Protein AF-A0A8J8F0U9-F1 (afdb_monomer_lite)

Foldseek 3Di:
DPPVVVVQVVLFVVQQLDFDWDFFPPPQDIAGFGARTNQGPGHGPVVVPFDDQWDDKDWDDDPPDTGIDTDGDLCPVTPSDDRHDAQDWDKDKDFACPDRDSPDDTPDIDIDIDGDHD

Radius of gyration: 15.37 Å; chains: 1; bounding box: 36×46×33 Å

Secondary structure (DSSP, 8-state):
-HHHHHHHHHHHHHHTTEEEEE--TTTT--EEEEESSBTB-EEEGGGGT----EEEEEEEE-SS-EEEEEEE-S----SSSPPPPTT-EEEEEEEE-SSSSSSSPPSEEEEEEEE---

pLDDT: mean 77.97, std 16.78, range [37.38, 95.19]

Structure (mmCIF, N/CA/C/O backbone):
data_AF-A0A8J8F0U9-F1
#
_entry.id   AF-A0A8J8F0U9-F1
#
loop_
_atom_site.group_PDB
_atom_site.id
_atom_site.type_symbol
_atom_site.label_atom_id
_atom_site.label_alt_id
_atom_site.label_comp_id
_atom_site.label_asym_id
_atom_site.label_entity_id
_atom_site.label_seq_id
_atom_site.pdbx_PDB_ins_code
_atom_site.Cartn_x
_atom_site.Cartn_y
_atom_site.Cartn_z
_atom_site.occupancy
_atom_site.B_iso_or_equiv
_atom_site.auth_seq_id
_atom_site.auth_comp_id
_atom_site.auth_asym_id
_atom_site.auth_atom_id
_atom_site.pdbx_PDB_model_num
ATOM 1 N N . MET A 1 1 ? 3.773 -36.496 5.558 1.00 49.91 1 MET A N 1
ATOM 2 C CA . MET A 1 1 ? 3.209 -35.643 4.482 1.00 49.91 1 MET A CA 1
ATOM 3 C C . MET A 1 1 ? 2.236 -34.542 4.958 1.00 49.91 1 MET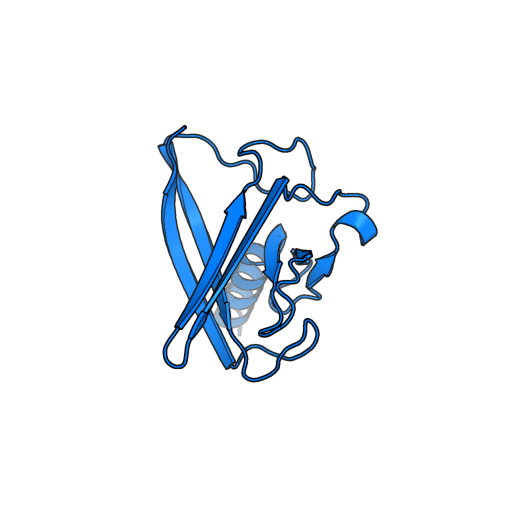 A C 1
ATOM 5 O O . MET A 1 1 ? 1.971 -33.642 4.178 1.00 49.91 1 MET A O 1
ATOM 9 N N . GLY A 1 2 ? 1.752 -34.511 6.214 1.00 47.75 2 GLY A N 1
ATOM 10 C CA . GLY A 1 2 ? 0.718 -33.537 6.643 1.00 47.75 2 GLY A CA 1
ATOM 11 C C . GLY A 1 2 ? 1.177 -32.119 7.041 1.00 47.75 2 GLY A C 1
ATOM 12 O O . GLY A 1 2 ? 0.454 -31.158 6.813 1.00 47.75 2 GLY A O 1
ATOM 13 N N . ARG A 1 3 ? 2.389 -31.936 7.591 1.00 44.31 3 ARG A N 1
ATOM 14 C CA . ARG A 1 3 ? 2.826 -30.621 8.129 1.00 44.31 3 ARG A CA 1
ATOM 15 C C . ARG A 1 3 ? 3.175 -29.576 7.062 1.00 44.31 3 ARG A C 1
ATOM 17 O O . ARG A 1 3 ? 3.089 -28.381 7.322 1.00 44.31 3 ARG A O 1
ATOM 24 N N . HIS A 1 4 ? 3.584 -30.015 5.874 1.00 39.28 4 HIS A N 1
ATOM 25 C CA . HIS A 1 4 ? 3.967 -29.110 4.787 1.00 39.28 4 HIS A CA 1
ATOM 26 C C . HIS A 1 4 ? 2.747 -28.562 4.031 1.00 39.28 4 HIS A C 1
ATOM 28 O O . HIS A 1 4 ? 2.776 -27.426 3.565 1.00 39.28 4 HIS A O 1
ATOM 34 N N . ARG A 1 5 ? 1.670 -29.355 3.962 1.00 43.84 5 ARG A N 1
ATOM 35 C CA . ARG A 1 5 ? 0.395 -28.991 3.336 1.00 43.84 5 ARG A CA 1
ATOM 36 C C . ARG A 1 5 ? -0.390 -27.986 4.187 1.00 43.84 5 ARG A C 1
ATOM 38 O O . ARG A 1 5 ? -0.745 -26.933 3.676 1.00 43.84 5 ARG A O 1
ATOM 45 N N . LEU A 1 6 ? -0.478 -28.221 5.501 1.00 42.66 6 LEU A N 1
ATOM 46 C CA . LEU A 1 6 ? -1.094 -27.284 6.456 1.00 42.66 6 LEU A CA 1
ATOM 47 C C . LEU A 1 6 ? -0.415 -25.902 6.464 1.00 42.66 6 LEU A C 1
ATOM 49 O O . LEU A 1 6 ? -1.087 -24.880 6.547 1.00 42.66 6 LEU A O 1
ATOM 53 N N . ARG A 1 7 ? 0.920 -25.843 6.327 1.00 46.06 7 ARG A N 1
ATOM 54 C CA . ARG A 1 7 ? 1.648 -24.565 6.233 1.00 46.06 7 ARG A CA 1
ATOM 55 C C . ARG A 1 7 ? 1.380 -23.803 4.936 1.00 46.06 7 ARG A C 1
ATOM 57 O O . ARG A 1 7 ? 1.388 -22.579 4.970 1.00 46.06 7 ARG A O 1
ATOM 64 N N . GLN A 1 8 ? 1.171 -24.494 3.815 1.00 37.38 8 GLN A N 1
ATOM 65 C CA . GLN A 1 8 ? 0.802 -23.841 2.557 1.00 37.38 8 GLN A CA 1
ATOM 66 C C . GLN A 1 8 ? -0.651 -23.365 2.577 1.00 37.38 8 GLN A C 1
ATOM 68 O O . GLN A 1 8 ? -0.911 -22.252 2.150 1.00 37.38 8 GLN A O 1
ATOM 73 N N . GLU A 1 9 ? -1.576 -24.141 3.137 1.00 39.09 9 GLU A N 1
ATOM 74 C CA . GLU A 1 9 ? -2.990 -23.757 3.255 1.00 39.09 9 GLU A CA 1
ATOM 75 C C . GLU A 1 9 ? -3.162 -22.524 4.167 1.00 39.09 9 GLU A C 1
ATOM 77 O O . GLU A 1 9 ? -3.754 -21.532 3.749 1.00 39.09 9 GLU A O 1
ATOM 82 N N . GLN A 1 10 ? -2.499 -22.496 5.331 1.00 45.22 10 GLN A N 1
ATOM 83 C CA . GLN A 1 10 ? -2.460 -21.315 6.213 1.00 45.22 10 GLN A CA 1
ATOM 84 C C . GLN A 1 10 ? -1.688 -20.122 5.630 1.00 45.22 10 GLN A C 1
ATOM 86 O O . GLN A 1 10 ? -1.820 -18.990 6.099 1.00 45.22 10 GLN A O 1
ATOM 91 N N . ARG A 1 11 ? -0.775 -20.357 4.682 1.00 48.28 11 ARG A N 1
ATOM 92 C CA . ARG A 1 11 ? -0.131 -19.272 3.935 1.00 48.28 11 ARG A CA 1
ATOM 93 C C . ARG A 1 11 ? -1.104 -18.747 2.886 1.00 48.28 11 ARG A C 1
ATOM 95 O O . ARG A 1 11 ? -1.279 -17.550 2.808 1.00 48.28 11 ARG A O 1
ATOM 102 N N . ASN A 1 12 ? -1.815 -19.609 2.172 1.00 44.84 12 ASN A N 1
ATOM 103 C CA . ASN A 1 12 ? -2.787 -19.208 1.159 1.00 44.84 12 ASN A CA 1
ATOM 104 C C . ASN A 1 12 ? -3.955 -18.397 1.738 1.00 44.84 12 ASN A C 1
ATOM 106 O O . ASN A 1 12 ? -4.381 -17.442 1.102 1.00 44.84 12 ASN A O 1
ATOM 110 N N . GLU A 1 13 ? -4.430 -18.701 2.948 1.00 47.53 13 GLU A N 1
ATOM 111 C CA . GLU A 1 13 ? -5.431 -17.867 3.641 1.00 47.53 13 GLU A CA 1
ATOM 112 C C . GLU A 1 13 ? -4.913 -16.476 4.023 1.00 47.53 13 GLU A C 1
ATOM 114 O O . GLU A 1 13 ? -5.686 -15.530 4.041 1.00 47.53 13 GLU A O 1
ATOM 119 N N . ARG A 1 14 ? -3.610 -16.332 4.290 1.00 52.28 14 ARG A N 1
ATOM 120 C CA . ARG A 1 14 ? -3.001 -15.070 4.747 1.00 52.28 14 ARG A CA 1
ATOM 121 C C . ARG A 1 14 ? -2.814 -14.010 3.664 1.00 52.28 14 ARG A C 1
ATOM 123 O O . ARG A 1 14 ? -2.554 -12.863 4.005 1.00 52.28 14 ARG A O 1
ATOM 130 N N . TYR A 1 15 ? -2.854 -14.418 2.401 1.00 51.75 15 TYR A N 1
ATOM 131 C CA . TYR A 1 15 ? -2.683 -13.549 1.228 1.00 51.75 15 TYR A CA 1
ATOM 132 C C . TYR A 1 15 ? -3.967 -13.472 0.387 1.00 51.75 15 TYR A C 1
ATOM 134 O O . TYR A 1 15 ? -4.085 -12.642 -0.509 1.00 51.75 15 TYR A O 1
ATOM 142 N N . ARG A 1 16 ? -4.946 -14.333 0.695 1.00 46.44 16 ARG A N 1
ATOM 143 C CA . ARG A 1 16 ? -6.341 -14.141 0.306 1.00 46.44 16 ARG A CA 1
ATOM 144 C C . ARG A 1 16 ? -6.879 -12.915 1.029 1.00 46.44 16 ARG A C 1
ATOM 146 O O . ARG A 1 16 ? -6.652 -12.783 2.228 1.00 46.44 16 ARG A O 1
ATOM 153 N N . HIS A 1 17 ? -7.627 -12.082 0.321 1.00 52.03 17 HIS A N 1
ATOM 154 C CA . HIS A 1 17 ? -8.171 -10.829 0.847 1.00 52.03 17 HIS A CA 1
ATOM 155 C C . HIS A 1 17 ? -7.116 -9.761 1.160 1.00 52.03 17 HIS A C 1
ATOM 157 O O . HIS A 1 17 ? -7.302 -8.938 2.050 1.00 52.03 17 HIS A O 1
ATOM 163 N N . SER A 1 18 ? -5.975 -9.806 0.466 1.00 54.81 18 SER A N 1
ATOM 164 C CA . SER A 1 18 ? -5.029 -8.692 0.488 1.00 54.81 18 SER A CA 1
ATOM 165 C C . SER A 1 18 ? -5.432 -7.672 -0.571 1.00 54.81 18 SER A C 1
ATOM 167 O O . SER A 1 18 ? -5.428 -8.000 -1.759 1.00 54.81 18 SER A O 1
ATOM 169 N N . ASP A 1 19 ? -5.769 -6.480 -0.093 1.00 54.88 19 ASP A N 1
ATOM 170 C CA . ASP A 1 19 ? -5.781 -5.227 -0.845 1.00 54.88 19 ASP A CA 1
ATOM 171 C C . ASP A 1 19 ? -4.335 -4.932 -1.296 1.00 54.88 19 ASP A C 1
ATOM 173 O O . ASP A 1 19 ? -3.371 -5.092 -0.530 1.00 54.88 19 ASP A O 1
ATOM 177 N N . SER A 1 20 ? -4.172 -4.640 -2.582 1.00 56.81 20 SER A N 1
ATOM 178 C CA . SER A 1 20 ? -2.889 -4.462 -3.241 1.00 56.81 20 SER A CA 1
ATOM 179 C C . SER A 1 20 ? -2.920 -3.275 -4.188 1.00 56.81 20 SER A C 1
ATOM 181 O O . SER A 1 20 ? -3.668 -3.234 -5.158 1.00 56.81 20 SER A O 1
ATOM 183 N N . ILE A 1 21 ? -1.996 -2.358 -3.929 1.00 55.75 21 ILE A N 1
ATOM 184 C CA . ILE A 1 21 ? -1.701 -1.214 -4.774 1.00 55.75 21 ILE A CA 1
ATOM 185 C C . ILE A 1 21 ? -0.507 -1.548 -5.660 1.00 55.75 21 ILE A C 1
ATOM 187 O O . ILE A 1 21 ? 0.545 -1.975 -5.177 1.00 55.75 21 ILE A O 1
ATOM 191 N N . ARG A 1 22 ? -0.673 -1.362 -6.968 1.00 57.44 22 ARG A N 1
ATOM 192 C CA . ARG A 1 22 ? 0.316 -1.741 -7.983 1.00 57.44 22 ARG A CA 1
ATOM 193 C C . ARG A 1 22 ? 0.662 -0.540 -8.852 1.00 57.44 22 ARG A C 1
ATOM 195 O O . ARG A 1 22 ? -0.205 0.309 -9.044 1.00 57.44 22 ARG A O 1
ATOM 202 N N . LEU A 1 23 ? 1.895 -0.469 -9.369 1.00 59.84 23 LEU A N 1
ATOM 203 C CA . LEU A 1 23 ? 2.408 0.718 -10.066 1.00 59.84 23 LEU A CA 1
ATOM 204 C C . LEU A 1 23 ? 3.338 0.372 -11.234 1.00 59.84 23 LEU A C 1
ATOM 206 O O . LEU A 1 23 ? 4.301 -0.368 -11.013 1.00 59.84 23 LEU A O 1
ATOM 210 N N . PRO A 1 24 ? 3.137 0.979 -12.413 1.00 56.56 24 PRO A N 1
ATOM 211 C CA . PRO A 1 24 ? 4.143 1.068 -13.442 1.00 56.56 24 PRO A CA 1
ATOM 212 C C . PRO A 1 24 ? 5.005 2.362 -13.326 1.00 56.56 24 PRO A C 1
ATOM 214 O O . PRO A 1 24 ? 4.515 3.497 -13.387 1.00 56.56 24 PRO A O 1
ATOM 217 N N . GLN A 1 25 ? 6.322 2.181 -13.167 1.00 56.78 25 GLN A N 1
ATOM 218 C CA . GLN A 1 25 ? 7.422 3.123 -13.402 1.00 56.78 25 GLN A CA 1
ATOM 219 C C . GLN A 1 25 ? 7.432 3.778 -14.805 1.00 56.78 25 GLN A C 1
ATOM 221 O O . GLN A 1 25 ? 8.253 3.436 -15.652 1.00 56.78 25 GLN A O 1
ATOM 226 N N . ARG A 1 26 ? 6.610 4.820 -14.997 1.00 52.78 26 ARG A N 1
ATOM 227 C CA . ARG A 1 26 ? 6.884 6.047 -15.807 1.00 52.78 26 ARG A CA 1
ATOM 228 C C . ARG A 1 26 ? 5.634 6.886 -16.062 1.00 52.78 26 ARG A C 1
ATOM 230 O O . ARG A 1 26 ? 5.755 8.034 -16.479 1.00 52.78 26 ARG A O 1
ATOM 237 N N . HIS A 1 27 ? 4.451 6.332 -15.793 1.00 55.00 27 HIS A N 1
ATOM 238 C CA . HIS A 1 27 ? 3.169 7.020 -15.990 1.00 55.00 27 HIS A CA 1
ATOM 239 C C . HIS A 1 27 ? 2.361 7.218 -14.705 1.00 55.00 27 HIS A C 1
ATOM 241 O O . HIS A 1 27 ? 1.277 7.789 -14.757 1.00 55.00 27 HIS A O 1
ATOM 247 N N . GLY A 1 28 ? 2.909 6.829 -13.546 1.00 64.62 28 GLY A N 1
ATOM 248 C CA . GLY A 1 28 ? 2.273 7.077 -12.255 1.00 64.62 28 GLY A CA 1
ATOM 249 C C . GLY A 1 28 ? 0.894 6.436 -12.152 1.00 64.62 28 GLY A C 1
ATOM 250 O O . GLY A 1 28 ? 0.011 7.022 -11.547 1.00 64.62 28 GLY A O 1
ATOM 251 N N . GLU A 1 29 ? 0.671 5.279 -12.772 1.00 76.75 29 GLU A N 1
ATOM 252 C CA . GLU A 1 29 ? -0.619 4.604 -12.658 1.00 76.75 29 GLU A CA 1
ATOM 253 C C . GLU A 1 29 ? -0.675 3.822 -11.352 1.00 76.75 29 GLU A C 1
ATOM 255 O O . GLU A 1 29 ? 0.308 3.211 -10.943 1.00 76.75 29 GLU A O 1
ATOM 260 N N . ILE A 1 30 ? -1.839 3.826 -10.715 1.00 83.31 30 ILE A N 1
ATOM 261 C CA . ILE A 1 30 ? -2.106 3.072 -9.499 1.00 83.31 30 ILE A CA 1
ATOM 262 C C . ILE A 1 30 ? -3.363 2.232 -9.709 1.00 83.31 30 ILE A C 1
ATOM 264 O O . ILE A 1 30 ? -4.350 2.720 -10.260 1.00 83.31 30 ILE A O 1
ATOM 268 N N . SER A 1 31 ? -3.328 0.970 -9.288 1.00 85.75 31 SER A N 1
ATOM 269 C CA . SER A 1 31 ? -4.492 0.078 -9.340 1.00 85.75 31 SER A CA 1
ATOM 270 C C . SER A 1 31 ? -4.854 -0.397 -7.945 1.00 85.75 31 SER A C 1
ATOM 272 O O . SER A 1 31 ? -4.009 -0.994 -7.279 1.00 85.75 31 SER A O 1
ATOM 274 N N . ASP A 1 32 ? -6.105 -0.171 -7.554 1.00 88.38 32 ASP A N 1
ATOM 275 C CA . ASP A 1 32 ? -6.737 -0.776 -6.383 1.00 88.38 32 ASP A CA 1
ATOM 276 C C . ASP A 1 32 ? -7.187 -2.197 -6.736 1.00 88.38 32 ASP A C 1
ATOM 278 O O . ASP A 1 32 ? -7.931 -2.387 -7.706 1.00 88.38 32 ASP A O 1
ATOM 282 N N . SER A 1 33 ? -6.610 -3.197 -6.069 1.00 87.50 33 SER A N 1
ATOM 283 C CA . SER A 1 33 ? -6.677 -4.587 -6.529 1.00 87.50 33 SER A CA 1
ATOM 284 C C . SER A 1 33 ? -6.765 -5.591 -5.390 1.00 87.50 33 SER A C 1
ATOM 286 O O . SER A 1 33 ? -6.025 -5.524 -4.410 1.00 87.50 33 SER A O 1
ATOM 288 N N . TYR A 1 34 ? -7.528 -6.652 -5.620 1.00 85.25 34 TYR A N 1
ATOM 289 C CA . TYR A 1 34 ? -7.844 -7.645 -4.613 1.00 85.25 34 TYR A CA 1
ATOM 290 C C . TYR A 1 34 ? -7.315 -9.018 -5.016 1.00 85.25 34 TYR A C 1
ATOM 292 O O . TYR A 1 34 ? -7.563 -9.532 -6.116 1.00 85.25 34 TYR A O 1
ATOM 300 N N . SER A 1 35 ? -6.602 -9.660 -4.087 1.00 83.06 35 SER A N 1
ATOM 301 C CA . SER A 1 35 ? -6.071 -11.006 -4.296 1.00 83.06 35 SER A CA 1
ATOM 302 C C . SER A 1 35 ? -7.004 -12.113 -3.796 1.00 83.06 35 SER A C 1
ATOM 304 O O . SER A 1 35 ? -7.353 -12.205 -2.614 1.00 83.06 35 SER A O 1
ATOM 306 N N . THR A 1 36 ? -7.314 -13.064 -4.681 1.00 81.62 36 THR A N 1
ATOM 307 C CA . THR A 1 36 ? -8.089 -14.284 -4.361 1.00 81.62 36 THR A CA 1
ATOM 308 C C . THR A 1 36 ? -7.220 -15.462 -3.889 1.00 81.62 36 THR A C 1
ATOM 310 O O . THR A 1 36 ? -7.727 -16.556 -3.589 1.00 81.62 36 THR A O 1
ATOM 313 N N . GLY A 1 37 ? -5.902 -15.272 -3.792 1.00 75.25 37 GLY A N 1
ATOM 314 C CA . GLY A 1 37 ? -4.949 -16.348 -3.539 1.00 75.25 37 GLY A CA 1
ATOM 315 C C . GLY A 1 37 ? -3.558 -15.872 -3.130 1.00 75.25 37 GLY A C 1
ATOM 316 O O . GLY A 1 37 ? -3.277 -14.686 -3.032 1.00 75.25 37 GLY A O 1
ATOM 317 N N . PHE A 1 38 ? -2.657 -16.825 -2.893 1.00 67.12 38 PHE A N 1
ATOM 318 C CA . PHE A 1 38 ? -1.268 -16.515 -2.538 1.00 67.12 38 PHE A CA 1
ATOM 319 C C . PHE A 1 38 ? -0.478 -15.846 -3.668 1.00 67.12 38 PHE A C 1
ATOM 321 O O . PHE A 1 38 ? 0.368 -15.011 -3.385 1.00 67.12 38 PHE A O 1
ATOM 328 N N . ALA A 1 39 ? -0.755 -16.215 -4.919 1.00 67.06 39 ALA A N 1
ATOM 329 C CA . ALA A 1 39 ? -0.062 -15.714 -6.108 1.00 67.06 39 ALA A CA 1
ATOM 330 C C . ALA A 1 39 ? -0.984 -14.863 -7.003 1.00 67.06 39 ALA A C 1
ATOM 332 O O . ALA A 1 39 ? -0.770 -14.770 -8.206 1.00 67.06 39 ALA A O 1
ATOM 333 N N . GLY A 1 40 ? -2.068 -14.324 -6.439 1.00 69.56 40 GLY A N 1
ATOM 334 C CA . GLY A 1 40 ? -3.113 -13.664 -7.213 1.00 69.56 40 GLY A CA 1
ATOM 335 C C . GLY A 1 40 ? -4.148 -14.636 -7.810 1.00 69.56 40 GLY A C 1
ATOM 336 O O . GLY A 1 40 ? -4.340 -15.737 -7.275 1.00 69.56 40 GLY A O 1
ATOM 337 N N . PRO A 1 41 ? -4.846 -14.231 -8.891 1.00 73.31 41 PRO A N 1
ATOM 338 C CA . PRO A 1 41 ? -4.659 -12.971 -9.622 1.00 73.31 41 PRO A CA 1
ATOM 339 C C . PRO A 1 41 ? -4.983 -11.732 -8.767 1.00 73.31 41 PRO A C 1
ATOM 341 O O . PRO A 1 41 ? -5.914 -11.775 -7.961 1.00 73.31 41 PRO A O 1
ATOM 344 N N . HIS A 1 42 ? -4.207 -10.657 -8.951 1.00 76.81 42 HIS A N 1
ATOM 345 C CA . HIS A 1 42 ? -4.415 -9.333 -8.341 1.00 76.81 42 HIS A CA 1
ATOM 346 C C . HIS A 1 42 ? -5.206 -8.457 -9.317 1.00 76.81 42 HIS A C 1
ATOM 348 O O . HIS A 1 42 ? -4.654 -7.598 -10.002 1.00 76.81 42 HIS A O 1
ATOM 354 N N . ASN A 1 43 ? -6.482 -8.783 -9.464 1.00 83.44 43 ASN A N 1
ATOM 355 C CA . ASN A 1 43 ? -7.380 -8.095 -10.382 1.00 83.44 43 ASN A CA 1
ATOM 356 C C . ASN A 1 43 ? -7.989 -6.864 -9.694 1.00 83.44 43 ASN A C 1
ATOM 358 O O . ASN A 1 43 ? -8.180 -6.931 -8.479 1.00 83.44 43 ASN A O 1
ATOM 362 N N . PRO A 1 44 ? -8.361 -5.809 -10.443 1.00 84.50 44 PRO A N 1
ATOM 363 C CA . PRO A 1 44 ? -9.094 -4.681 -9.880 1.00 84.50 44 PRO A CA 1
ATOM 364 C C . PRO A 1 44 ? -10.339 -5.112 -9.099 1.00 84.50 44 PRO A C 1
ATOM 366 O O . PRO A 1 44 ? -11.090 -5.979 -9.562 1.00 84.50 44 PRO A O 1
ATOM 369 N N . ASP A 1 45 ? -10.574 -4.485 -7.949 1.00 84.62 45 ASP A N 1
ATOM 370 C CA . ASP A 1 45 ? -11.657 -4.811 -7.004 1.00 84.62 45 ASP A CA 1
ATOM 371 C C . ASP A 1 45 ? -13.043 -4.768 -7.644 1.00 84.62 45 ASP A C 1
ATOM 373 O O . ASP A 1 45 ? -13.919 -5.596 -7.364 1.00 84.62 45 ASP A O 1
ATOM 377 N N . GLU A 1 46 ? -13.216 -3.853 -8.596 1.00 87.44 46 GLU A N 1
ATOM 378 C CA . GLU A 1 46 ? -14.431 -3.680 -9.387 1.00 87.44 46 GLU A CA 1
ATOM 379 C C . GLU A 1 46 ? -14.858 -4.974 -10.101 1.00 87.44 46 GLU A C 1
ATOM 381 O O . GLU A 1 46 ? -16.055 -5.236 -10.245 1.00 87.44 46 GLU A O 1
ATOM 386 N N . LEU A 1 47 ? -13.912 -5.849 -10.477 1.00 86.88 47 LEU A N 1
ATOM 387 C CA . LEU A 1 47 ? -14.218 -7.145 -11.102 1.00 86.88 47 LEU A CA 1
ATOM 388 C C . LEU A 1 47 ? -14.909 -8.127 -10.150 1.00 86.88 47 LEU A C 1
ATOM 390 O O . LEU A 1 47 ? -15.583 -9.054 -10.605 1.00 86.88 47 LEU A O 1
ATOM 394 N N . TYR A 1 48 ? -14.775 -7.927 -8.841 1.00 85.69 48 TYR A N 1
ATOM 395 C CA . TYR A 1 48 ? -15.466 -8.707 -7.816 1.00 85.69 48 TYR A CA 1
ATOM 396 C C . TYR A 1 48 ? -16.679 -7.959 -7.230 1.00 85.69 48 TYR A C 1
ATOM 398 O O . TYR A 1 48 ? -17.412 -8.501 -6.398 1.00 85.69 48 TYR A O 1
ATOM 406 N N . GLY A 1 49 ? -16.957 -6.747 -7.719 1.00 89.75 49 GLY A N 1
ATOM 407 C CA . GLY A 1 49 ? -18.028 -5.882 -7.231 1.00 89.75 49 GLY A CA 1
ATOM 408 C C . GLY A 1 49 ? -17.629 -5.022 -6.032 1.00 89.75 49 GLY A C 1
ATOM 409 O O . GLY A 1 49 ? -18.518 -4.614 -5.284 1.00 89.75 49 GLY A O 1
ATOM 410 N N . GLY A 1 50 ? -16.326 -4.807 -5.831 1.00 90.56 50 GLY A N 1
ATOM 411 C CA . GLY A 1 50 ? -15.806 -3.726 -4.999 1.00 90.56 50 GLY A CA 1
ATOM 412 C C . GLY A 1 50 ? -15.740 -2.403 -5.764 1.00 90.56 50 GLY A C 1
ATOM 413 O O . GLY A 1 50 ? -16.382 -2.241 -6.809 1.00 90.56 50 GLY A O 1
ATOM 414 N N . ARG A 1 51 ? -14.968 -1.453 -5.248 1.00 92.81 51 ARG A N 1
ATOM 415 C CA . ARG A 1 51 ? -14.746 -0.124 -5.816 1.00 92.81 51 ARG A CA 1
ATOM 416 C C . ARG A 1 51 ? -13.258 0.194 -5.820 1.00 92.81 51 ARG A C 1
ATOM 418 O O . ARG A 1 51 ? -12.488 -0.417 -5.102 1.00 92.81 51 ARG A O 1
ATOM 425 N N . ASN A 1 52 ? -12.882 1.185 -6.616 1.00 91.81 52 ASN A N 1
ATOM 426 C CA . ASN A 1 52 ? -11.604 1.859 -6.439 1.00 91.81 52 ASN A CA 1
ATOM 427 C C . ASN A 1 52 ? -11.741 2.890 -5.306 1.00 91.81 52 ASN A C 1
ATOM 429 O O . ASN A 1 52 ? -12.449 3.891 -5.464 1.00 91.81 52 ASN A O 1
ATOM 433 N N . ASP A 1 53 ? -11.096 2.636 -4.171 1.00 93.38 53 ASP A N 1
ATOM 434 C CA . ASP A 1 53 ? -11.152 3.460 -2.961 1.00 93.38 53 ASP A CA 1
ATOM 435 C C . ASP A 1 53 ? -9.890 4.337 -2.762 1.00 93.38 53 ASP A C 1
ATOM 437 O O . ASP A 1 53 ? -9.727 5.001 -1.726 1.00 93.38 53 ASP A O 1
ATOM 441 N N . ILE A 1 54 ? -9.026 4.428 -3.784 1.00 91.56 54 ILE A N 1
ATOM 442 C CA . ILE A 1 54 ? -7.916 5.390 -3.842 1.00 91.56 54 ILE A CA 1
ATOM 443 C C . ILE A 1 54 ? -8.475 6.807 -4.039 1.00 91.56 54 ILE A C 1
ATOM 445 O O . ILE A 1 54 ? -9.179 7.104 -5.001 1.00 91.56 54 ILE A O 1
ATOM 449 N N . ILE A 1 55 ? -8.125 7.720 -3.131 1.00 93.38 55 ILE A N 1
ATOM 450 C CA . ILE A 1 55 ? -8.593 9.115 -3.134 1.00 93.38 55 ILE A CA 1
ATOM 451 C C . ILE A 1 55 ? -7.622 10.010 -3.906 1.00 93.38 55 ILE A C 1
ATOM 453 O O . ILE A 1 55 ? -8.026 10.788 -4.768 1.00 93.38 55 ILE A O 1
ATOM 457 N N . THR A 1 56 ? -6.334 9.927 -3.578 1.00 90.25 56 THR A N 1
ATOM 458 C CA . THR A 1 56 ? -5.262 10.662 -4.258 1.00 90.25 56 THR A CA 1
ATOM 459 C C . THR A 1 56 ? -4.059 9.761 -4.407 1.00 90.25 56 THR A C 1
ATOM 461 O O . THR A 1 56 ? -3.799 8.943 -3.529 1.00 90.25 56 THR A O 1
ATOM 464 N N . TYR A 1 57 ? -3.279 9.968 -5.457 1.00 89.81 57 TYR A N 1
ATOM 465 C CA . TYR A 1 57 ? -1.975 9.345 -5.606 1.00 89.81 57 TYR A CA 1
ATOM 466 C C . TYR A 1 57 ? -1.021 10.276 -6.344 1.00 89.81 57 TYR A C 1
ATOM 468 O O . TYR A 1 57 ? -1.435 11.216 -7.025 1.00 89.81 57 TYR A O 1
ATOM 476 N N . GLY A 1 58 ? 0.263 10.014 -6.176 1.00 84.31 58 GLY A N 1
ATOM 477 C CA . GLY A 1 58 ? 1.344 10.734 -6.811 1.00 84.31 58 GLY A CA 1
ATOM 478 C C . GLY A 1 58 ? 2.659 10.025 -6.551 1.00 84.31 58 GLY A C 1
ATOM 479 O O . GLY A 1 58 ? 2.718 8.960 -5.935 1.00 84.31 58 GLY A O 1
ATOM 480 N N . GLY A 1 59 ? 3.732 10.620 -7.035 1.00 82.12 59 GLY A N 1
ATOM 481 C CA . GLY A 1 59 ? 5.047 10.054 -6.854 1.00 82.12 59 GLY A CA 1
ATOM 482 C C . GLY A 1 59 ? 6.096 10.834 -7.610 1.00 82.12 59 GLY A C 1
ATOM 483 O O . GLY A 1 59 ? 5.802 11.766 -8.361 1.00 82.12 59 GLY A O 1
ATOM 484 N N . SER A 1 60 ? 7.335 10.432 -7.395 1.00 81.19 60 SER A N 1
ATOM 485 C CA . SER A 1 60 ? 8.466 10.886 -8.188 1.00 81.19 60 SER A CA 1
ATOM 486 C C . SER A 1 60 ? 9.455 9.749 -8.325 1.00 81.19 60 SER A C 1
ATOM 488 O O . SER A 1 60 ? 9.580 8.911 -7.435 1.00 81.19 60 SER A O 1
ATOM 490 N N . ASP A 1 61 ? 10.169 9.721 -9.433 1.00 79.12 61 ASP A N 1
ATOM 491 C CA . ASP A 1 61 ? 11.302 8.839 -9.622 1.00 79.12 61 ASP A CA 1
ATOM 492 C C . ASP A 1 61 ? 12.559 9.659 -9.900 1.00 79.12 61 ASP A C 1
ATOM 494 O O . ASP A 1 61 ? 12.524 10.763 -10.450 1.00 79.12 61 ASP A O 1
ATOM 498 N N . ASN A 1 62 ? 13.687 9.121 -9.461 1.00 82.69 62 ASN A N 1
ATOM 499 C CA . ASN A 1 62 ? 15.008 9.555 -9.873 1.00 82.69 62 ASN A CA 1
ATOM 500 C C . ASN A 1 62 ? 15.870 8.318 -10.164 1.00 82.69 62 ASN A C 1
ATOM 502 O O . ASN A 1 62 ? 15.382 7.190 -10.150 1.00 82.69 62 ASN A O 1
ATOM 506 N N . GLU A 1 63 ? 17.156 8.525 -10.445 1.00 79.31 63 GLU A N 1
ATOM 507 C CA . GLU A 1 63 ? 18.078 7.437 -10.797 1.00 79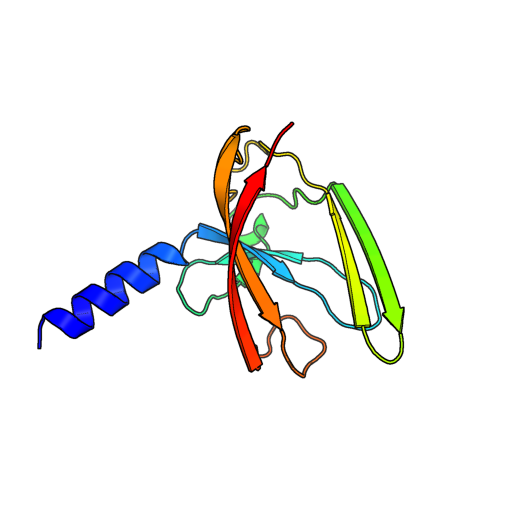.31 63 GLU A CA 1
ATOM 508 C C . GLU A 1 63 ? 18.256 6.380 -9.687 1.00 79.31 63 GLU A C 1
ATOM 510 O O . GLU A 1 63 ? 18.716 5.278 -9.974 1.00 79.31 63 GLU A O 1
ATOM 515 N N . GLU A 1 64 ? 17.896 6.691 -8.439 1.00 86.00 64 GLU A N 1
ATOM 516 C CA . GLU A 1 64 ? 18.128 5.837 -7.269 1.00 86.00 64 GLU A CA 1
ATOM 517 C C . GLU A 1 64 ? 16.829 5.295 -6.649 1.00 86.00 64 GLU A C 1
ATOM 519 O O . GLU A 1 64 ? 16.798 4.156 -6.182 1.00 86.00 64 GLU A O 1
ATOM 524 N N . TYR A 1 65 ? 15.747 6.079 -6.660 1.00 82.19 65 TYR A N 1
ATOM 525 C CA . TYR A 1 65 ? 14.502 5.742 -5.970 1.00 82.19 65 TYR A CA 1
ATOM 526 C C . TYR A 1 65 ? 13.259 6.067 -6.793 1.00 82.19 65 TYR A C 1
ATOM 528 O O . TYR A 1 65 ? 13.186 7.083 -7.480 1.00 82.19 65 TYR A O 1
ATOM 536 N N . THR A 1 66 ? 12.228 5.244 -6.608 1.00 80.62 66 THR A N 1
ATOM 537 C CA . THR A 1 66 ? 10.839 5.580 -6.931 1.00 80.62 66 THR A CA 1
ATOM 538 C C . THR A 1 66 ? 10.085 5.806 -5.623 1.00 80.62 66 THR A C 1
ATOM 540 O O . THR A 1 66 ? 10.043 4.927 -4.763 1.00 80.62 66 THR A O 1
ATOM 543 N N . ILE A 1 67 ? 9.495 6.986 -5.473 1.00 84.12 67 ILE A N 1
ATOM 544 C CA . ILE A 1 67 ? 8.619 7.364 -4.367 1.00 84.12 67 ILE A CA 1
ATOM 545 C C . ILE A 1 67 ? 7.190 7.342 -4.872 1.00 84.12 67 ILE A C 1
ATOM 547 O O . ILE A 1 67 ? 6.888 7.879 -5.937 1.00 84.12 67 ILE A O 1
ATOM 551 N N . VAL A 1 68 ? 6.314 6.750 -4.072 1.00 82.38 68 VAL A N 1
ATOM 552 C CA . VAL A 1 68 ? 4.899 6.624 -4.384 1.00 82.38 68 VAL A CA 1
ATOM 553 C C . VAL A 1 68 ? 4.126 6.993 -3.141 1.00 82.38 68 VAL A C 1
ATOM 555 O O . VAL A 1 68 ? 4.381 6.470 -2.057 1.00 82.38 68 VAL A O 1
ATOM 558 N N . GLU A 1 69 ? 3.167 7.881 -3.319 1.00 87.31 69 GLU A N 1
ATOM 559 C CA . GLU A 1 69 ? 2.279 8.345 -2.275 1.00 87.31 69 GLU A CA 1
ATOM 560 C C . GLU A 1 69 ? 0.847 8.107 -2.729 1.00 87.31 69 GLU A C 1
ATOM 562 O O . GLU A 1 69 ? 0.495 8.345 -3.883 1.00 87.31 69 GLU A O 1
ATOM 567 N N . PHE A 1 70 ? 0.005 7.641 -1.818 1.00 90.50 70 PHE A N 1
ATOM 568 C CA . PHE A 1 70 ? -1.420 7.501 -2.065 1.00 90.50 70 PHE A CA 1
ATOM 569 C C . PHE A 1 70 ? -2.203 7.714 -0.776 1.00 90.50 70 PHE A C 1
ATOM 571 O O . PHE A 1 70 ? -1.655 7.658 0.326 1.00 90.50 70 PHE A O 1
ATOM 578 N N . SER A 1 71 ? -3.502 7.954 -0.911 1.00 92.50 71 SER A N 1
ATOM 579 C CA . SER A 1 71 ? -4.424 8.011 0.214 1.00 92.50 71 SER A CA 1
ATOM 580 C C . SER A 1 71 ? -5.681 7.197 -0.071 1.00 92.50 71 SER A C 1
ATOM 582 O O . SER A 1 71 ? -6.169 7.154 -1.198 1.00 92.50 71 SER A O 1
ATOM 584 N N . ARG A 1 72 ? -6.202 6.556 0.976 1.00 93.75 72 ARG A N 1
ATOM 585 C CA . ARG A 1 72 ? -7.501 5.877 1.016 1.00 93.75 72 ARG A CA 1
ATOM 586 C C . ARG A 1 72 ? -8.118 6.075 2.398 1.00 93.75 72 ARG A C 1
ATOM 588 O O . ARG A 1 72 ? -7.409 6.420 3.348 1.00 93.75 72 ARG A O 1
ATOM 595 N N . LYS A 1 73 ? -9.426 5.861 2.547 1.00 94.25 73 LYS A N 1
ATOM 596 C CA . LYS A 1 73 ? -10.049 5.883 3.883 1.00 94.25 73 LYS A CA 1
ATOM 597 C C . LYS A 1 73 ? -9.575 4.680 4.704 1.00 94.25 73 LYS A C 1
ATOM 599 O O . LYS A 1 73 ? -9.394 3.599 4.162 1.00 94.25 73 LYS A O 1
ATOM 604 N N . MET A 1 74 ? -9.449 4.841 6.025 1.00 93.12 74 MET A N 1
ATOM 605 C CA . MET A 1 74 ? -9.208 3.704 6.931 1.00 93.12 74 MET A CA 1
ATOM 606 C C . MET A 1 74 ? -10.370 2.695 6.927 1.00 93.12 74 MET A C 1
ATOM 608 O O . MET A 1 74 ? -10.156 1.495 7.076 1.00 93.12 74 MET A O 1
ATOM 612 N N . ASP A 1 75 ? -11.596 3.190 6.743 1.00 94.75 75 ASP A N 1
ATOM 613 C CA . ASP A 1 75 ? -12.806 2.397 6.535 1.00 94.75 75 ASP A CA 1
ATOM 614 C C . ASP A 1 75 ? -13.496 2.890 5.259 1.00 94.75 75 ASP A C 1
ATOM 616 O O . ASP A 1 75 ? -14.029 4.004 5.210 1.00 94.75 75 ASP A O 1
ATOM 620 N N . THR A 1 76 ? -13.425 2.085 4.205 1.00 94.19 76 THR A N 1
ATOM 621 C CA . THR A 1 76 ? -14.018 2.375 2.894 1.00 94.19 76 THR A CA 1
ATOM 622 C C . THR A 1 76 ? -15.471 1.903 2.821 1.00 94.19 76 THR A C 1
ATOM 624 O O . THR A 1 76 ? -16.257 2.395 2.010 1.00 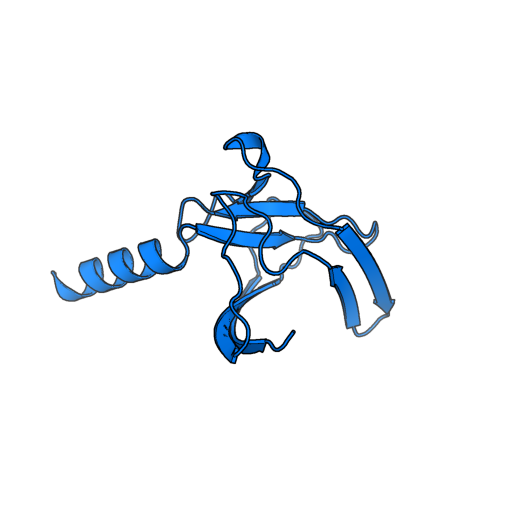94.19 76 THR A O 1
ATOM 627 N N . GLY A 1 77 ? -15.873 0.976 3.698 1.00 94.19 77 GLY A N 1
ATOM 628 C CA . GLY A 1 77 ? -17.140 0.261 3.596 1.00 94.19 77 GLY A CA 1
ATOM 629 C C . GLY A 1 77 ? -17.219 -0.690 2.396 1.00 94.19 77 GLY A C 1
ATOM 630 O O . GLY A 1 77 ? -18.316 -1.162 2.089 1.00 94.19 77 GLY A O 1
ATOM 631 N N . ASP A 1 78 ? -16.106 -0.946 1.703 1.00 91.75 78 ASP A N 1
ATOM 632 C CA . ASP A 1 78 ? -16.009 -2.028 0.727 1.00 91.75 78 ASP A CA 1
ATOM 633 C C . ASP A 1 78 ? -15.811 -3.368 1.448 1.00 91.75 78 ASP A C 1
ATOM 635 O O . ASP A 1 78 ? -15.099 -3.467 2.446 1.00 91.75 78 ASP A O 1
ATOM 639 N N . ARG A 1 79 ? -16.474 -4.419 0.961 1.00 90.00 79 ARG A N 1
ATOM 640 C CA . ARG A 1 79 ? -16.347 -5.772 1.518 1.00 90.00 79 ARG A CA 1
ATOM 641 C C . ARG A 1 79 ? -15.035 -6.457 1.129 1.00 90.00 79 ARG A C 1
ATOM 643 O O . ARG A 1 79 ? -14.729 -7.501 1.704 1.00 90.00 79 ARG A O 1
ATOM 650 N N . TYR A 1 80 ? -14.344 -5.938 0.117 1.00 87.75 80 TYR A N 1
ATOM 651 C CA . TYR A 1 80 ? -13.070 -6.456 -0.375 1.00 87.75 80 TYR A CA 1
ATOM 652 C C . TYR A 1 80 ? -11.865 -5.818 0.316 1.00 87.75 80 TYR A C 1
ATOM 654 O O . TYR A 1 80 ? -10.798 -6.432 0.359 1.00 87.75 80 TYR A O 1
ATOM 662 N N . ASP A 1 81 ? -12.085 -4.691 0.989 1.00 89.38 81 ASP A N 1
ATOM 663 C CA . ASP A 1 81 ? -11.052 -3.972 1.710 1.00 89.38 81 ASP A CA 1
ATOM 664 C C . ASP A 1 81 ? -10.843 -4.462 3.134 1.00 89.38 81 ASP A C 1
ATOM 666 O O . ASP A 1 81 ? -11.765 -4.783 3.892 1.00 89.38 81 ASP A O 1
ATOM 670 N N . TYR A 1 82 ? -9.585 -4.388 3.559 1.00 88.75 82 TYR A N 1
ATOM 671 C CA . TYR A 1 82 ? -9.260 -4.462 4.971 1.00 88.75 82 TYR A CA 1
ATOM 672 C C . TYR A 1 82 ? -9.570 -3.125 5.656 1.00 88.75 82 TYR A C 1
ATOM 674 O O . TYR A 1 82 ? -8.946 -2.098 5.362 1.00 88.75 82 TYR A O 1
ATOM 682 N N . LYS A 1 83 ? -10.481 -3.155 6.634 1.00 92.62 83 LYS A N 1
ATOM 683 C CA . LYS A 1 83 ? -10.736 -2.024 7.531 1.00 92.62 83 LYS A CA 1
ATOM 684 C C . LYS A 1 83 ? -9.565 -1.827 8.492 1.00 92.62 83 LYS A C 1
ATOM 686 O O . LYS A 1 83 ? -9.307 -2.665 9.354 1.00 92.62 83 LYS A O 1
ATOM 691 N N . VAL A 1 84 ? -8.901 -0.681 8.389 1.00 92.31 84 VAL A N 1
ATOM 692 C CA . VAL A 1 84 ? -7.849 -0.262 9.319 1.00 92.31 84 VAL A CA 1
ATOM 693 C C . VAL A 1 84 ? -8.502 0.355 10.553 1.00 92.31 84 VAL A C 1
ATOM 695 O O . VAL A 1 84 ? -9.238 1.336 10.461 1.00 92.31 84 VAL A O 1
ATOM 698 N N . VAL A 1 85 ? -8.242 -0.224 11.721 1.00 93.50 85 VAL A N 1
ATOM 699 C CA . VAL A 1 85 ? -8.702 0.305 13.009 1.00 93.50 85 VAL A CA 1
ATOM 700 C C . VAL A 1 85 ? -7.539 1.041 13.673 1.00 93.50 85 VAL A C 1
ATOM 702 O O . VAL A 1 85 ? -6.440 0.498 13.775 1.00 93.50 85 VAL A O 1
ATOM 705 N N . SER A 1 86 ? -7.776 2.280 14.115 1.00 94.88 86 SER A N 1
ATOM 706 C CA . SER A 1 86 ? -6.751 3.094 14.785 1.00 94.88 86 SER A CA 1
ATOM 707 C C . SER A 1 86 ? -6.162 2.356 15.987 1.00 94.88 86 SER A C 1
ATOM 709 O O . SER A 1 86 ? -6.900 1.776 16.787 1.00 94.88 86 SER A O 1
ATOM 711 N N . GLY A 1 87 ? -4.838 2.381 16.112 1.00 95.19 87 GLY A N 1
ATOM 712 C CA . GLY A 1 87 ? -4.097 1.723 17.187 1.00 95.19 87 GLY A CA 1
ATOM 713 C C . GLY A 1 87 ? -3.895 0.215 17.001 1.00 95.19 87 GLY A C 1
ATOM 714 O O . GLY A 1 87 ? -3.153 -0.403 17.771 1.00 95.19 87 GLY A O 1
ATOM 715 N N . GLU A 1 88 ? -4.495 -0.410 15.981 1.00 93.56 88 GLU A N 1
ATOM 716 C CA . GLU A 1 88 ? -4.246 -1.820 15.688 1.00 93.56 88 GLU A CA 1
ATOM 717 C C . GLU A 1 88 ? -2.941 -2.032 14.915 1.00 93.56 88 GLU A C 1
ATOM 719 O O . GLU A 1 88 ? -2.514 -1.236 14.074 1.00 93.56 88 GLU A O 1
ATOM 724 N N . ARG A 1 89 ? -2.301 -3.174 15.190 1.00 94.12 89 ARG A N 1
ATOM 725 C CA . ARG A 1 89 ? -1.140 -3.634 14.429 1.00 94.12 89 ARG A CA 1
ATOM 726 C C . ARG A 1 89 ? -1.614 -4.239 13.117 1.00 94.12 89 ARG A C 1
ATOM 728 O O . ARG A 1 89 ? -2.127 -5.356 13.110 1.00 94.12 89 ARG A O 1
ATOM 735 N N . ILE A 1 90 ? -1.359 -3.550 12.013 1.00 92.19 90 ILE A N 1
ATOM 736 C CA . ILE A 1 90 ? -1.675 -4.043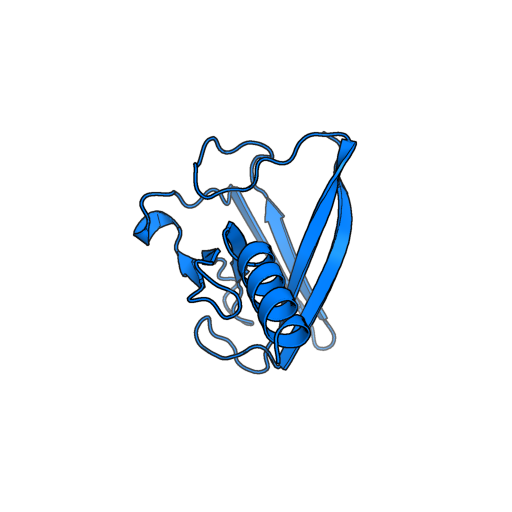 10.674 1.00 92.19 90 ILE A CA 1
ATOM 737 C C . ILE A 1 90 ? -0.424 -4.582 9.987 1.00 92.19 90 ILE A C 1
ATOM 739 O O . ILE A 1 90 ? 0.683 -4.061 10.151 1.00 92.19 90 ILE A O 1
ATOM 743 N N . ARG A 1 91 ? -0.590 -5.650 9.205 1.00 89.44 91 ARG A N 1
ATOM 744 C CA . ARG A 1 91 ? 0.474 -6.180 8.353 1.00 89.44 91 ARG A CA 1
ATOM 745 C C . ARG A 1 91 ? 0.397 -5.504 6.991 1.00 89.44 91 ARG A C 1
ATOM 747 O O . ARG A 1 91 ? -0.594 -5.660 6.293 1.00 89.44 91 ARG A O 1
ATOM 754 N N . VAL A 1 92 ? 1.472 -4.829 6.607 1.00 88.12 92 VAL A N 1
ATOM 755 C CA . VAL A 1 92 ? 1.641 -4.256 5.270 1.00 88.12 92 VAL A CA 1
ATOM 756 C C . VAL A 1 92 ? 2.512 -5.205 4.464 1.00 88.12 92 VAL A C 1
ATOM 758 O O . VAL A 1 92 ? 3.570 -5.628 4.936 1.00 88.12 92 VAL A O 1
ATOM 761 N N . ILE A 1 93 ? 2.057 -5.571 3.272 1.00 86.25 93 ILE A N 1
ATOM 762 C CA . ILE A 1 93 ? 2.824 -6.365 2.311 1.00 86.25 93 ILE A CA 1
ATOM 763 C C . ILE A 1 93 ? 3.365 -5.448 1.217 1.00 86.25 93 ILE A C 1
ATOM 765 O O . ILE A 1 93 ? 2.746 -4.440 0.894 1.00 86.25 93 ILE A O 1
ATOM 769 N N . TRP A 1 94 ? 4.519 -5.794 0.662 1.00 86.19 94 TRP A N 1
ATOM 770 C CA . TRP A 1 94 ? 5.109 -5.078 -0.466 1.00 86.19 94 TRP A CA 1
ATOM 771 C C . TRP A 1 94 ? 5.709 -6.077 -1.449 1.00 86.19 94 TRP A C 1
ATOM 773 O O . TRP A 1 94 ? 6.101 -7.179 -1.056 1.00 86.19 94 TRP A O 1
ATOM 783 N N . ALA A 1 95 ? 5.778 -5.689 -2.718 1.00 85.44 95 ALA A N 1
ATOM 784 C CA . ALA A 1 95 ? 6.427 -6.444 -3.780 1.00 85.44 95 ALA A CA 1
ATOM 785 C C . ALA A 1 95 ? 6.933 -5.486 -4.865 1.00 85.44 95 ALA A C 1
ATOM 787 O O . ALA A 1 95 ? 6.304 -4.456 -5.101 1.00 85.44 95 ALA A O 1
ATOM 788 N N . TYR A 1 96 ? 8.042 -5.824 -5.524 1.00 85.38 96 TYR A N 1
ATOM 789 C CA . TYR A 1 96 ? 8.548 -5.084 -6.684 1.00 85.38 96 TYR A CA 1
ATOM 790 C C . TYR A 1 96 ? 9.072 -6.039 -7.764 1.00 85.38 96 TYR A C 1
ATOM 792 O O . TYR A 1 96 ? 9.497 -7.162 -7.479 1.00 85.38 96 TYR A O 1
ATOM 800 N N . GLY A 1 97 ? 9.008 -5.606 -9.022 1.00 86.31 97 GLY A N 1
ATOM 801 C CA . GLY A 1 97 ? 9.411 -6.378 -10.197 1.00 86.31 97 GLY A CA 1
ATOM 802 C C . GLY A 1 97 ? 10.348 -5.591 -11.108 1.00 86.31 97 GLY A C 1
ATOM 803 O O . GLY A 1 97 ? 10.533 -4.392 -10.932 1.00 86.31 97 GLY A O 1
ATOM 804 N N . ALA A 1 98 ? 10.949 -6.283 -12.076 1.00 85.38 98 ALA A N 1
ATOM 805 C CA . ALA A 1 98 ? 11.814 -5.661 -13.083 1.00 85.38 98 ALA A CA 1
ATOM 806 C C . ALA A 1 98 ? 11.031 -5.050 -14.256 1.00 85.38 98 ALA A C 1
ATOM 808 O O . ALA A 1 98 ? 11.608 -4.325 -15.063 1.00 85.38 98 ALA A O 1
ATOM 809 N N . MET A 1 99 ? 9.751 -5.405 -14.379 1.00 85.19 99 MET A N 1
ATOM 810 C CA . MET A 1 99 ? 8.895 -4.984 -15.478 1.00 85.19 99 MET A CA 1
ATOM 811 C C . MET A 1 99 ? 7.905 -3.932 -15.015 1.00 85.19 99 MET A C 1
ATOM 813 O O . MET A 1 99 ? 7.389 -3.981 -13.898 1.00 85.19 99 MET A O 1
ATOM 817 N N . ASP A 1 100 ? 7.646 -3.013 -15.931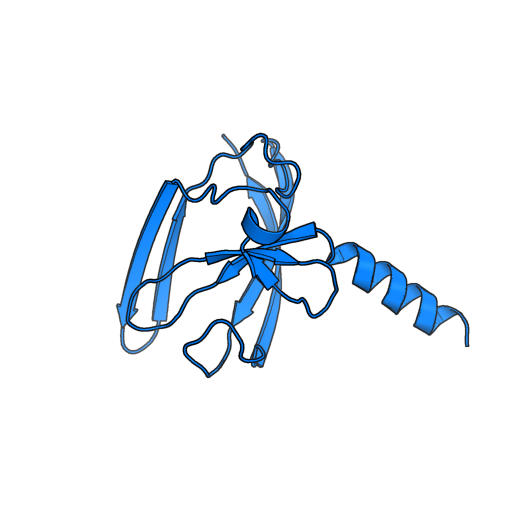 1.00 78.94 100 ASP A N 1
ATOM 818 C CA . ASP A 1 100 ? 6.798 -1.854 -15.747 1.00 78.94 100 ASP A CA 1
ATOM 819 C C . ASP A 1 100 ? 5.320 -2.164 -16.061 1.00 78.94 100 ASP A C 1
ATOM 821 O O . ASP A 1 100 ? 4.724 -1.580 -16.965 1.00 78.94 100 ASP A O 1
ATOM 825 N N . ASP A 1 101 ? 4.746 -3.178 -15.404 1.00 80.31 101 ASP A N 1
ATOM 826 C CA . ASP A 1 101 ? 3.386 -3.637 -15.700 1.00 80.31 101 ASP A CA 1
ATOM 827 C C . ASP A 1 101 ? 2.705 -4.380 -14.529 1.00 80.31 101 ASP A C 1
ATOM 829 O O . ASP A 1 101 ? 3.326 -4.779 -13.542 1.00 80.31 101 ASP A O 1
ATOM 833 N N . PHE A 1 102 ? 1.387 -4.577 -14.641 1.00 77.50 102 PHE A N 1
ATOM 834 C CA . PHE A 1 102 ? 0.559 -5.242 -13.627 1.00 77.50 102 PHE A CA 1
ATOM 835 C C . PHE A 1 102 ? 0.470 -6.771 -13.764 1.00 77.50 102 PHE A C 1
ATOM 837 O O . PHE A 1 102 ? -0.216 -7.419 -12.974 1.00 77.50 102 PHE A O 1
ATOM 844 N N . LEU A 1 103 ? 1.080 -7.377 -14.774 1.00 80.88 103 LEU A N 1
ATOM 845 C CA . LEU A 1 103 ? 0.908 -8.795 -15.104 1.00 80.88 103 LEU A CA 1
ATOM 846 C C . LEU A 1 103 ? 2.146 -9.628 -14.772 1.00 80.88 103 LEU A C 1
ATOM 848 O O . LEU A 1 103 ? 2.019 -10.812 -14.468 1.00 80.88 103 LEU A O 1
ATOM 852 N N . SER A 1 104 ? 3.317 -9.009 -14.813 1.00 84.25 104 SER A N 1
ATOM 853 C CA . SER A 1 104 ? 4.605 -9.620 -14.555 1.00 84.25 104 SER A CA 1
ATOM 854 C C . SER A 1 104 ? 4.764 -10.010 -13.087 1.00 84.25 104 SER A C 1
ATOM 856 O O . SER A 1 104 ? 4.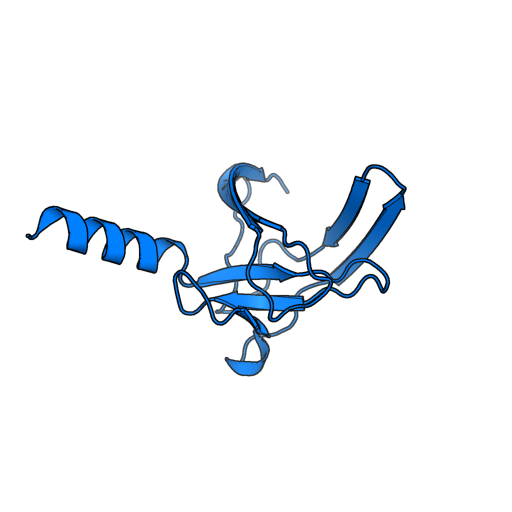286 -9.335 -12.165 1.00 84.25 104 SER A O 1
ATOM 858 N N . ASP A 1 105 ? 5.475 -11.117 -12.873 1.00 84.19 105 ASP A N 1
ATOM 859 C CA . ASP A 1 105 ? 5.824 -11.589 -11.540 1.00 84.19 105 ASP A CA 1
ATOM 860 C C . ASP A 1 105 ? 6.799 -10.620 -10.858 1.00 84.19 105 ASP A C 1
ATOM 862 O O . ASP A 1 105 ? 7.726 -10.077 -11.468 1.00 84.19 105 ASP A O 1
ATOM 866 N N . HIS A 1 106 ? 6.610 -10.437 -9.553 1.00 84.25 106 HIS A N 1
ATOM 867 C CA . HIS A 1 106 ? 7.549 -9.690 -8.728 1.00 84.25 106 HIS A CA 1
ATOM 868 C C . HIS A 1 106 ? 8.872 -10.461 -8.576 1.00 84.25 106 HIS A C 1
ATOM 870 O O . HIS A 1 106 ? 8.891 -11.687 -8.433 1.00 84.25 106 HIS A O 1
ATOM 876 N N . VAL A 1 107 ? 9.987 -9.734 -8.536 1.00 90.44 107 VAL A N 1
ATOM 877 C CA . VAL A 1 107 ? 11.318 -10.304 -8.274 1.00 90.44 107 VAL A CA 1
ATOM 878 C C . VAL A 1 107 ? 11.508 -10.534 -6.776 1.00 90.44 107 VAL A C 1
ATOM 880 O O . VAL A 1 107 ? 12.107 -11.528 -6.370 1.00 90.44 107 VAL A O 1
ATOM 883 N N . GLU A 1 108 ? 10.941 -9.659 -5.945 1.00 88.31 108 GLU A N 1
ATOM 884 C CA . GLU A 1 108 ? 11.011 -9.763 -4.492 1.00 88.31 108 GLU A CA 1
ATOM 885 C C . GLU A 1 108 ? 9.721 -9.253 -3.841 1.00 88.31 108 GLU A C 1
ATOM 887 O O . GLU A 1 108 ? 9.047 -8.358 -4.355 1.00 88.31 108 GLU A O 1
ATOM 892 N N . ALA A 1 109 ? 9.374 -9.845 -2.698 1.00 88.50 109 ALA A N 1
ATOM 893 C CA . ALA A 1 109 ? 8.222 -9.467 -1.898 1.00 88.50 109 ALA A CA 1
ATOM 894 C C . ALA A 1 109 ? 8.496 -9.683 -0.407 1.00 88.50 109 ALA A C 1
ATOM 896 O O . ALA A 1 109 ? 9.240 -10.585 -0.011 1.00 88.50 109 ALA A O 1
ATOM 897 N N . GLY A 1 110 ? 7.836 -8.895 0.433 1.00 87.88 110 GLY A N 1
ATOM 898 C CA . GLY A 1 110 ? 8.014 -8.928 1.876 1.00 87.88 110 GLY A CA 1
ATOM 899 C C . GLY A 1 110 ? 6.801 -8.417 2.639 1.00 87.88 110 GLY A C 1
ATOM 900 O O . GLY A 1 110 ? 5.715 -8.207 2.098 1.00 87.88 110 GLY A O 1
ATOM 901 N N . SER A 1 111 ? 6.972 -8.263 3.950 1.00 89.81 111 SER A N 1
ATOM 902 C CA . SER A 1 111 ? 5.954 -7.649 4.796 1.00 89.81 111 SER A CA 1
ATOM 903 C C . SER A 1 111 ? 6.544 -7.014 6.041 1.00 89.81 111 SER A C 1
ATOM 905 O O . SER A 1 111 ? 7.472 -7.570 6.625 1.00 89.81 111 SER A O 1
ATOM 907 N N . GLY A 1 112 ? 5.929 -5.928 6.492 1.00 92.38 112 GLY A N 1
ATOM 908 C CA . GLY A 1 112 ? 6.164 -5.301 7.786 1.00 92.38 112 GLY A CA 1
ATOM 909 C C . GLY A 1 112 ? 4.886 -5.256 8.620 1.00 92.38 112 GLY A C 1
ATOM 910 O O . GLY A 1 112 ? 3.794 -5.566 8.144 1.00 92.38 112 GLY A O 1
ATOM 911 N N . THR A 1 113 ? 5.013 -4.871 9.886 1.00 94.94 113 THR A N 1
ATOM 912 C CA . THR A 1 113 ? 3.861 -4.561 10.738 1.00 94.94 113 THR A CA 1
ATOM 913 C C . THR A 1 113 ? 3.988 -3.133 11.219 1.00 94.94 113 THR A C 1
ATOM 915 O O . THR A 1 113 ? 5.030 -2.766 11.760 1.00 94.94 113 THR A O 1
ATOM 918 N N . VAL A 1 114 ? 2.923 -2.363 11.051 1.00 93.62 114 VAL A N 1
ATOM 919 C CA . VAL A 1 114 ? 2.843 -0.962 11.468 1.00 93.62 114 VAL A CA 1
ATOM 920 C C . VAL A 1 114 ? 1.637 -0.773 12.382 1.00 93.62 114 VAL A C 1
ATOM 922 O O . VAL A 1 114 ? 0.721 -1.596 12.384 1.00 93.62 114 VAL A O 1
ATOM 925 N N . VAL A 1 115 ? 1.662 0.285 13.185 1.00 94.94 115 VAL A N 1
ATOM 926 C CA . VAL A 1 115 ? 0.482 0.786 13.898 1.00 94.94 115 VAL A CA 1
ATOM 927 C C . VAL A 1 115 ? 0.077 2.067 13.192 1.00 94.94 115 VAL A C 1
ATOM 929 O O . VAL A 1 115 ? 0.934 2.917 12.952 1.00 94.94 115 VAL A O 1
ATOM 932 N N . VAL A 1 116 ? -1.193 2.168 12.817 1.00 89.25 116 VAL A N 1
ATOM 933 C CA . VAL A 1 116 ? -1.748 3.362 12.173 1.00 89.25 116 VAL A CA 1
ATOM 934 C C . VAL A 1 116 ? -2.618 4.084 13.189 1.00 89.25 116 VAL A C 1
ATOM 936 O O . VAL A 1 116 ? -3.450 3.458 13.841 1.00 89.25 116 VAL A O 1
ATOM 939 N N . GLU A 1 117 ? -2.411 5.390 13.313 1.00 89.94 117 GLU A N 1
ATOM 940 C CA . GLU A 1 117 ? -3.197 6.277 14.169 1.00 89.94 117 GLU A CA 1
ATOM 941 C C . GLU A 1 117 ? -3.963 7.275 13.293 1.00 89.94 117 GLU A C 1
ATOM 943 O O . GLU A 1 117 ? -3.439 7.712 12.262 1.00 89.94 117 GLU A O 1
ATOM 948 N N . GLY A 1 118 ? -5.201 7.587 13.684 1.00 76.94 118 GLY A N 1
ATOM 949 C CA . GLY A 1 118 ? -6.090 8.537 13.004 1.00 76.94 118 GLY A CA 1
ATOM 950 C C . GLY A 1 118 ? -6.168 9.910 13.654 1.00 76.94 118 GLY A C 1
ATOM 951 O O . GLY A 1 118 ? -5.873 10.022 14.865 1.00 76.94 118 GLY A O 1
#

Sequence (118 aa):
MGRHRLRQEQRNERYRHSDSIRLPQRHGEISDSYSTGFAGPHNPDELYGGRNDIITYGGSDNEEYTIVEFSRKMDTGDRYDYKVVSGERIRVIWAYGAMDDFLSDHVEAGSGTVVVEG